Protein AF-A0A7V8XU33-F1 (afdb_monomer)

pLDDT: mean 74.03, std 22.78, range [31.77, 98.31]

Foldseek 3Di:
DDDDDDPPDDDDDVVVVVPPDDPPPPVPPPPPDDDDDDDDDDDDDDDPPPPPDDPPPPCPPPVDDDDPDDDDDDDDDPVVVVVLQVVQVVVCVVVVHRGDSVVVVVVVVVLCVLLVVQLVVLVVPDDDDDDDDPVPPVSVVVVVVVSVVSSVRSSVVSDDDDDPD

Secondary structure (DSSP, 8-state):
-PPPPPTT-----HHHHTTSS----GGGGSSSS----------------------GGG-----S-------------HHHHHHHHHHHHHHHHHHTS---HHHHHHHHHHHHHHTHHHHHHHHTTS--PPPPPTT-HHHHHHHHHHHHHHHHHHHHHT-PPPP--

Solvent-accessible surface area (backbone atoms only — not comparable to full-atom values): 11163 Å² total; per-residue (Å²): 137,84,83,80,80,66,97,81,69,76,78,88,53,78,69,63,68,73,67,74,83,72,89,74,67,77,76,74,70,66,82,80,68,83,84,84,88,85,88,86,89,82,82,90,77,90,79,84,76,72,77,74,78,74,67,90,83,72,75,72,82,69,94,56,90,76,76,91,84,74,89,84,88,76,94,71,54,75,64,57,53,52,52,44,48,51,49,21,51,52,51,14,65,73,70,75,45,94,49,51,53,69,55,55,55,51,50,50,51,53,50,50,64,70,16,40,72,39,34,51,58,46,52,73,70,48,76,89,80,76,85,60,57,94,86,38,65,66,53,42,53,54,51,53,49,53,51,49,52,36,48,54,54,12,53,64,73,52,54,80,86,73,80,88,126

Sequence (165 aa):
MAKRRDPKQKEYNPLDDARGRFPIEVDLVRDVIGEPANATPALAAADATATALVPPEAYKESRGVEKLVKYNKFLTTPREKLELERLAARLSGALGVSVKPSQVIRACLIHLLHAEHEIIRHAERQPTVRRPSNTEAIALAEFDQVIAEILSAAFRDAGPIRPKR

Mean predicted aligned error: 17.58 Å

Structure (mmCIF, N/CA/C/O backbone):
data_AF-A0A7V8XU33-F1
#
_entry.id   AF-A0A7V8XU33-F1
#
loop_
_atom_site.group_PDB
_atom_site.id
_atom_site.type_symbol
_atom_site.label_atom_id
_atom_site.label_alt_id
_atom_site.label_comp_id
_atom_site.label_asym_id
_atom_site.label_entity_id
_atom_site.label_seq_id
_atom_site.pdbx_PDB_ins_code
_atom_site.Cartn_x
_atom_site.Cartn_y
_atom_site.Cartn_z
_atom_site.occupancy
_atom_site.B_iso_or_equiv
_atom_site.auth_seq_id
_atom_site.auth_comp_id
_atom_site.auth_asym_id
_atom_site.auth_atom_id
_atom_site.pdbx_PDB_model_num
ATOM 1 N N . MET A 1 1 ? -37.276 50.048 -33.672 1.00 39.38 1 MET A N 1
ATOM 2 C CA . MET A 1 1 ? -36.302 51.101 -33.308 1.00 39.38 1 MET A CA 1
ATOM 3 C C . MET A 1 1 ? -35.047 50.440 -32.752 1.00 39.38 1 MET A C 1
ATOM 5 O O . MET A 1 1 ? -35.111 49.857 -31.679 1.00 39.38 1 MET A O 1
ATOM 9 N N . ALA A 1 2 ? -33.944 50.444 -33.504 1.00 45.56 2 ALA A N 1
ATOM 10 C CA . ALA A 1 2 ? -32.682 49.828 -33.089 1.00 45.56 2 ALA A CA 1
ATOM 11 C C . ALA A 1 2 ? -31.868 50.824 -32.245 1.00 45.56 2 ALA A C 1
ATOM 13 O O . ALA A 1 2 ? -31.542 51.913 -32.718 1.00 45.56 2 ALA A O 1
ATOM 14 N N . LYS A 1 3 ? -31.575 50.474 -30.987 1.00 55.44 3 LYS A N 1
ATOM 15 C CA . LYS A 1 3 ? -30.736 51.288 -30.095 1.00 55.44 3 LYS A CA 1
ATOM 16 C C . LYS A 1 3 ? -29.298 51.295 -30.631 1.00 55.44 3 LYS A C 1
ATOM 18 O O . LYS A 1 3 ? -28.678 50.239 -30.733 1.00 55.44 3 LYS A O 1
ATOM 23 N N . ARG A 1 4 ? -28.782 52.476 -30.991 1.00 57.59 4 ARG A N 1
ATOM 24 C CA . ARG A 1 4 ? -27.365 52.688 -31.330 1.00 57.59 4 ARG A CA 1
ATOM 25 C C . ARG A 1 4 ? -26.520 52.462 -30.068 1.00 57.59 4 ARG A C 1
ATOM 27 O O . ARG A 1 4 ? -26.847 53.020 -29.027 1.00 57.59 4 ARG A O 1
ATOM 34 N N . ARG A 1 5 ? -25.488 51.615 -30.156 1.00 53.91 5 ARG A N 1
ATOM 35 C CA . ARG A 1 5 ? -24.528 51.348 -29.067 1.00 53.91 5 ARG A CA 1
ATOM 36 C C . ARG A 1 5 ? -23.564 52.532 -28.909 1.00 53.91 5 ARG A C 1
ATOM 38 O O . ARG A 1 5 ? -23.124 53.093 -29.910 1.00 53.91 5 ARG A O 1
ATOM 45 N N . ASP A 1 6 ? -23.238 52.884 -27.666 1.00 63.97 6 ASP A N 1
ATOM 46 C CA . ASP A 1 6 ? -22.284 53.944 -27.326 1.00 63.97 6 ASP A CA 1
ATOM 47 C C . ASP A 1 6 ? -20.835 53.561 -27.693 1.00 63.97 6 ASP A C 1
ATOM 49 O O . ASP A 1 6 ? -20.405 52.440 -27.410 1.00 63.97 6 ASP A O 1
ATOM 53 N N . PRO A 1 7 ? -20.028 54.488 -28.243 1.00 58.22 7 PRO A N 1
ATOM 54 C CA . PRO A 1 7 ? -18.695 54.206 -28.797 1.00 58.22 7 PRO A CA 1
ATOM 55 C C . PRO A 1 7 ? -17.611 53.860 -27.759 1.00 58.22 7 PRO A C 1
ATOM 57 O O . PRO A 1 7 ? -16.463 53.627 -28.127 1.00 58.22 7 PRO A O 1
ATOM 60 N N . LYS A 1 8 ? -17.941 53.834 -26.461 1.00 58.41 8 LYS A N 1
ATOM 61 C CA . LYS A 1 8 ? -17.004 53.511 -25.367 1.00 58.41 8 LYS A CA 1
ATOM 62 C C . LYS A 1 8 ? -17.270 52.166 -24.686 1.00 58.41 8 LYS A C 1
ATOM 64 O O . LYS A 1 8 ? -16.519 51.803 -23.782 1.00 58.41 8 LYS A O 1
ATOM 69 N N . GLN A 1 9 ? -18.291 51.412 -25.097 1.00 56.12 9 GLN A N 1
ATOM 70 C CA . GLN A 1 9 ? -18.482 50.053 -24.589 1.00 56.12 9 GLN A CA 1
ATOM 71 C C . GLN A 1 9 ? -17.601 49.078 -25.370 1.00 56.12 9 GLN A C 1
ATOM 73 O O . GLN A 1 9 ? -17.888 48.751 -26.519 1.00 56.12 9 GLN A O 1
ATOM 78 N N . LYS A 1 10 ? -16.517 48.615 -24.736 1.00 62.81 10 LYS A N 1
ATOM 79 C CA . LYS A 1 10 ? -15.764 47.458 -25.227 1.00 62.81 10 LYS A CA 1
ATOM 80 C C . LYS A 1 10 ? -16.674 46.234 -25.193 1.00 62.81 10 LYS A C 1
ATOM 82 O O . LYS A 1 10 ? -17.367 45.997 -24.205 1.00 62.81 10 LYS A O 1
ATOM 87 N N . GLU A 1 11 ? -16.681 45.500 -26.296 1.00 60.12 11 GLU A N 1
ATOM 88 C CA . GLU A 1 11 ? -17.434 44.265 -26.446 1.00 60.12 11 GLU A CA 1
ATOM 89 C C . GLU A 1 11 ? -16.946 43.250 -25.410 1.00 60.12 11 GLU A C 1
ATOM 91 O O . GLU A 1 11 ? -15.743 43.041 -25.251 1.00 60.12 11 GLU A O 1
ATOM 96 N N . TYR A 1 12 ? -17.878 42.678 -24.652 1.00 54.19 12 TYR A N 1
ATOM 97 C CA . TYR A 1 12 ? -17.556 41.657 -23.667 1.00 54.19 12 TYR A CA 1
ATOM 98 C C . TYR A 1 12 ? -17.032 40.421 -24.402 1.00 54.19 12 TYR A C 1
ATOM 100 O O . TYR A 1 12 ? -17.798 39.726 -25.070 1.00 54.19 12 TYR A O 1
ATOM 108 N N . ASN A 1 13 ? -15.726 40.177 -24.299 1.00 61.38 13 ASN A N 1
ATOM 109 C CA . ASN A 1 13 ? -15.090 38.985 -24.830 1.00 61.38 13 ASN A CA 1
ATOM 110 C C . ASN A 1 13 ? -14.869 37.995 -23.676 1.00 61.38 13 ASN A C 1
ATOM 112 O O . ASN A 1 13 ? -13.973 38.210 -22.859 1.00 61.38 13 ASN A O 1
ATOM 116 N N . PRO A 1 14 ? -15.644 36.902 -23.583 1.00 53.12 14 PRO A N 1
ATOM 117 C CA . PRO A 1 14 ? -15.514 35.928 -22.495 1.00 53.12 14 PRO A CA 1
ATOM 118 C C . PRO A 1 14 ? -14.142 35.222 -22.460 1.00 53.12 14 PRO A C 1
ATOM 120 O O . PRO A 1 14 ? -13.818 34.550 -21.485 1.00 53.12 14 PRO A O 1
ATOM 123 N N . LEU A 1 15 ? -13.308 35.392 -23.495 1.00 52.62 15 LEU A N 1
ATOM 124 C CA . LEU A 1 15 ? -11.917 34.930 -23.519 1.00 52.62 15 LEU A CA 1
ATOM 125 C C . LEU A 1 15 ? -10.953 35.827 -22.723 1.00 52.62 15 LEU A C 1
ATOM 127 O O . LEU A 1 15 ? -9.873 35.360 -22.358 1.00 52.62 15 LEU A O 1
ATOM 131 N N . ASP A 1 16 ? -11.321 37.080 -22.440 1.00 54.47 16 ASP A N 1
ATOM 132 C CA . ASP A 1 16 ? -10.500 37.986 -21.625 1.00 54.47 16 ASP A CA 1
ATOM 133 C C . ASP A 1 16 ? -10.660 37.703 -20.120 1.00 54.47 16 ASP A C 1
ATOM 135 O O . ASP A 1 16 ? -9.680 37.790 -19.379 1.00 54.47 16 ASP A O 1
ATOM 139 N N . ASP A 1 17 ? -11.834 37.235 -19.675 1.00 55.22 17 ASP A N 1
ATOM 140 C CA . ASP A 1 17 ? -12.050 36.750 -18.298 1.00 55.22 17 ASP A CA 1
ATOM 141 C C . ASP A 1 17 ? -11.270 35.450 -18.012 1.00 55.22 17 ASP A C 1
ATOM 143 O O . ASP A 1 17 ? -10.817 35.216 -16.892 1.00 55.22 17 ASP A O 1
ATOM 147 N N . ALA A 1 18 ? -11.039 34.618 -19.034 1.00 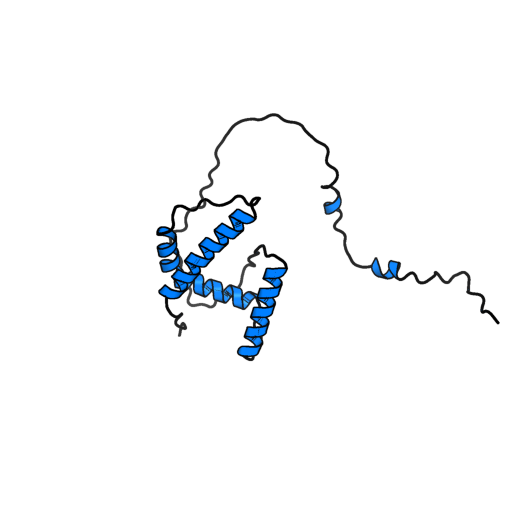50.53 18 ALA A N 1
ATOM 148 C CA . ALA A 1 18 ? -10.298 33.360 -18.902 1.00 50.53 18 ALA A CA 1
ATOM 149 C C . ALA A 1 18 ? -8.767 33.539 -18.816 1.00 50.53 18 ALA A C 1
ATOM 151 O O . ALA A 1 18 ? -8.049 32.579 -18.529 1.00 50.53 18 ALA A O 1
ATOM 152 N N . ARG A 1 19 ? -8.243 34.753 -19.048 1.00 51.75 19 ARG A N 1
ATOM 153 C CA . ARG A 1 19 ? -6.797 35.055 -18.995 1.00 51.75 19 ARG A CA 1
ATOM 154 C C . ARG A 1 19 ? -6.324 35.584 -17.639 1.00 51.75 19 ARG A C 1
ATOM 156 O O . ARG A 1 19 ? -5.124 35.752 -17.431 1.00 51.75 19 ARG A O 1
ATOM 163 N N . GLY A 1 20 ? -7.233 35.795 -16.690 1.00 47.81 20 GLY A N 1
ATOM 164 C CA . GLY A 1 20 ? -6.906 36.185 -15.323 1.00 47.81 20 GLY A CA 1
ATOM 165 C C . GLY A 1 20 ? -6.854 34.988 -14.377 1.00 47.81 20 GLY A C 1
ATOM 166 O O . GLY A 1 20 ? -7.841 34.740 -13.696 1.00 47.81 20 GLY A O 1
ATOM 167 N N . ARG A 1 21 ? -5.693 34.312 -14.306 1.00 50.44 21 ARG A N 1
ATOM 168 C CA . ARG A 1 21 ? -5.216 33.348 -13.271 1.00 50.44 21 ARG A CA 1
ATOM 169 C C . ARG A 1 21 ? -4.780 31.989 -13.827 1.00 50.44 21 ARG A C 1
ATOM 171 O O . ARG A 1 21 ? -5.315 30.963 -13.434 1.00 50.44 21 ARG A O 1
ATOM 178 N N . PHE A 1 22 ? -3.706 31.970 -14.605 1.00 44.53 22 PHE A N 1
ATOM 179 C CA . PHE A 1 22 ? -2.732 30.882 -14.506 1.00 44.53 22 PHE A CA 1
ATOM 180 C C . PHE A 1 22 ? -1.340 31.492 -14.690 1.00 44.53 22 PHE A C 1
ATOM 182 O O . PHE A 1 22 ? -1.083 32.060 -15.752 1.00 44.53 22 PHE A O 1
ATOM 189 N N . PRO A 1 23 ? -0.447 31.455 -13.685 1.00 46.91 23 PRO A N 1
ATOM 190 C CA . PRO A 1 23 ? 0.957 31.726 -13.941 1.00 46.91 23 PRO A CA 1
ATOM 191 C C . PRO A 1 23 ? 1.470 30.584 -14.821 1.00 46.91 23 PRO A C 1
ATOM 193 O O . PRO A 1 23 ? 1.651 29.463 -14.356 1.00 46.91 23 PRO A O 1
ATOM 196 N N . ILE A 1 24 ? 1.631 30.848 -16.115 1.00 48.75 24 ILE A N 1
ATOM 197 C CA . ILE A 1 24 ? 2.442 29.988 -16.970 1.00 48.75 24 ILE A CA 1
ATOM 198 C C . ILE A 1 24 ? 3.878 30.259 -16.528 1.00 48.75 24 ILE A C 1
ATOM 200 O O . ILE A 1 24 ? 4.407 31.340 -16.782 1.00 48.75 24 ILE A O 1
ATOM 204 N N . GLU A 1 25 ? 4.468 29.325 -15.785 1.00 43.78 25 GLU A N 1
ATOM 205 C CA . GLU A 1 25 ? 5.896 29.342 -15.476 1.00 43.78 25 GLU A CA 1
ATOM 206 C C . GLU A 1 25 ? 6.661 29.361 -16.809 1.00 43.78 25 GLU A C 1
ATOM 208 O O . GLU A 1 25 ? 6.595 28.425 -17.607 1.00 43.78 25 GLU A O 1
ATOM 213 N N . VAL A 1 26 ? 7.330 30.483 -17.080 1.00 48.38 26 VAL A N 1
ATOM 214 C CA . VAL A 1 26 ? 8.002 30.803 -18.354 1.00 48.38 26 VAL A CA 1
ATOM 215 C C . VAL A 1 26 ? 9.203 29.877 -18.620 1.00 48.38 26 VAL A C 1
ATOM 217 O O . VAL A 1 26 ? 9.730 29.840 -19.730 1.00 48.38 26 VAL A O 1
ATOM 220 N N . ASP A 1 27 ? 9.579 29.051 -17.644 1.00 45.97 27 ASP A N 1
ATOM 221 C CA . ASP A 1 27 ? 10.698 28.116 -17.742 1.00 45.97 27 ASP A CA 1
ATOM 222 C C . ASP A 1 27 ? 10.364 26.845 -18.547 1.00 45.97 27 ASP A C 1
ATOM 224 O O . ASP A 1 27 ? 11.274 26.169 -19.018 1.00 45.97 27 ASP A O 1
ATOM 228 N N . LEU A 1 28 ? 9.082 26.545 -18.810 1.00 48.06 28 LEU A N 1
ATOM 229 C CA . LEU A 1 28 ? 8.680 25.317 -19.517 1.00 48.06 28 LEU A CA 1
ATOM 230 C C . LEU A 1 28 ? 8.779 25.393 -21.057 1.00 48.06 28 LEU A C 1
ATOM 232 O O . LEU A 1 28 ? 8.602 24.384 -21.736 1.00 48.06 28 LEU A O 1
ATOM 236 N N . VAL A 1 29 ? 9.033 26.574 -21.634 1.00 44.75 29 VAL A N 1
ATOM 237 C CA . VAL A 1 29 ? 9.040 26.777 -23.103 1.00 44.75 29 VAL A CA 1
ATOM 238 C C . VAL A 1 29 ? 10.454 26.699 -23.702 1.00 44.75 29 VAL A C 1
ATOM 240 O O . VAL A 1 29 ? 10.606 26.669 -24.922 1.00 44.75 29 VAL A O 1
ATOM 243 N N . ARG A 1 30 ? 11.509 26.605 -22.879 1.00 46.06 30 ARG A N 1
ATOM 244 C CA . ARG A 1 30 ? 12.899 26.535 -23.372 1.00 46.06 30 ARG A CA 1
ATOM 245 C C . ARG A 1 30 ? 13.415 25.135 -23.714 1.00 46.06 30 ARG A C 1
ATOM 247 O O . ARG A 1 30 ? 14.408 25.054 -24.425 1.00 46.06 30 ARG A O 1
ATOM 254 N N . ASP A 1 31 ? 12.717 24.067 -23.333 1.00 48.22 31 ASP A N 1
ATOM 255 C CA . ASP A 1 31 ? 13.205 22.692 -23.547 1.00 48.22 31 ASP A CA 1
ATOM 256 C C . ASP A 1 31 ? 12.717 22.029 -24.852 1.00 48.22 31 ASP A C 1
ATOM 258 O O . ASP A 1 31 ? 13.092 20.898 -25.153 1.00 48.22 31 ASP A O 1
ATOM 262 N N . VAL A 1 32 ? 11.895 22.713 -25.661 1.00 48.94 32 VAL A N 1
ATOM 263 C CA . VAL A 1 32 ? 11.276 22.131 -26.877 1.00 48.94 32 VAL A CA 1
ATOM 264 C C . VAL A 1 32 ? 11.942 22.585 -28.187 1.00 48.94 32 VAL A C 1
ATOM 266 O O . VAL A 1 32 ? 11.654 22.030 -29.246 1.00 48.94 32 VAL A O 1
ATOM 269 N N . ILE A 1 33 ? 12.889 23.527 -28.148 1.00 42.94 33 ILE A N 1
ATOM 270 C CA . ILE A 1 33 ? 13.676 23.915 -29.330 1.00 42.94 33 ILE A CA 1
ATOM 271 C C . ILE A 1 33 ? 15.120 23.486 -29.098 1.00 42.94 33 ILE A C 1
ATOM 273 O O . ILE A 1 33 ? 15.925 24.216 -28.528 1.00 42.94 33 ILE A O 1
ATOM 277 N N . GLY A 1 34 ? 15.417 22.253 -29.498 1.00 36.62 34 GLY A N 1
ATOM 278 C CA . GLY A 1 34 ? 16.773 21.733 -29.487 1.00 36.62 34 GLY A CA 1
ATOM 279 C C . GLY A 1 34 ? 17.681 22.479 -30.463 1.00 36.62 34 GLY A C 1
ATOM 280 O O . GLY A 1 34 ? 17.275 22.784 -31.580 1.00 36.62 34 GLY A O 1
ATOM 281 N N . GLU A 1 35 ? 18.936 22.660 -30.059 1.00 31.77 35 GLU A N 1
ATOM 282 C CA . GLU A 1 35 ? 20.082 22.661 -30.967 1.00 31.77 35 GLU A CA 1
ATOM 283 C C . GLU A 1 35 ? 21.259 21.882 -30.345 1.00 31.77 35 GLU A C 1
ATOM 285 O O . GLU A 1 35 ? 21.333 21.758 -29.118 1.00 31.77 35 GLU A O 1
ATOM 290 N N . PRO A 1 36 ? 22.136 21.278 -31.174 1.00 48.03 36 PRO A N 1
ATOM 291 C CA . PRO A 1 36 ? 22.891 20.091 -30.800 1.00 48.03 36 PRO A CA 1
ATOM 292 C C . PRO A 1 36 ? 24.397 20.320 -30.581 1.00 48.03 36 PRO A C 1
ATOM 294 O O . PRO A 1 36 ? 24.996 21.264 -31.079 1.00 48.03 36 PRO A O 1
ATOM 297 N N . ALA A 1 37 ? 24.991 19.309 -29.939 1.00 41.38 37 ALA A N 1
ATOM 298 C CA . ALA A 1 37 ? 26.361 18.818 -30.098 1.00 41.38 37 ALA A CA 1
ATOM 299 C C . ALA A 1 37 ? 27.539 19.745 -29.737 1.00 41.38 37 ALA A C 1
ATOM 301 O O . ALA A 1 37 ? 27.971 20.592 -30.511 1.00 41.38 37 ALA A O 1
ATOM 302 N N . ASN A 1 38 ? 28.244 19.369 -28.664 1.00 35.28 38 ASN A N 1
ATOM 303 C CA . ASN A 1 38 ? 29.674 19.117 -28.821 1.00 35.28 38 ASN A CA 1
ATOM 304 C C . ASN A 1 38 ? 30.135 17.968 -27.914 1.00 35.28 38 ASN A C 1
ATOM 306 O O . ASN A 1 38 ? 29.998 18.009 -26.693 1.00 35.28 38 ASN A O 1
ATOM 310 N N . ALA A 1 39 ? 30.635 16.913 -28.551 1.00 37.00 39 ALA A N 1
ATOM 311 C CA . ALA A 1 39 ? 31.232 15.749 -27.918 1.00 37.00 39 ALA A CA 1
ATOM 312 C C . ALA A 1 39 ? 32.663 16.066 -27.453 1.00 37.00 39 ALA A C 1
ATOM 314 O O . ALA A 1 39 ? 33.338 16.877 -28.085 1.00 37.00 39 ALA A O 1
ATOM 315 N N . THR A 1 40 ? 33.152 15.388 -26.406 1.00 38.53 40 THR A N 1
ATOM 316 C CA . THR A 1 40 ? 34.327 14.472 -26.415 1.00 38.53 40 THR A CA 1
ATOM 317 C C . THR A 1 40 ? 34.648 14.053 -24.955 1.00 38.53 40 THR A C 1
ATOM 319 O O . THR A 1 40 ? 34.451 14.864 -24.050 1.00 38.53 40 THR A O 1
ATOM 322 N N . PRO A 1 41 ? 35.066 12.795 -24.682 1.00 53.53 41 PRO A N 1
ATOM 323 C CA . PRO A 1 41 ? 34.951 12.151 -23.371 1.00 53.53 41 PRO A CA 1
ATOM 324 C C . PRO A 1 41 ? 36.263 12.143 -22.564 1.00 53.53 41 PRO A C 1
ATOM 326 O O . PRO A 1 41 ? 37.350 12.132 -23.137 1.00 53.53 41 PRO A O 1
ATOM 329 N N . ALA A 1 42 ? 36.168 12.049 -21.232 1.00 37.06 42 ALA A N 1
ATOM 330 C CA . ALA A 1 42 ? 37.299 11.714 -20.364 1.00 37.06 42 ALA A CA 1
ATOM 331 C C . ALA A 1 42 ? 36.849 11.017 -19.058 1.00 37.06 42 ALA A C 1
ATOM 333 O O . ALA A 1 42 ? 36.242 11.626 -18.188 1.00 37.06 42 ALA A O 1
ATOM 334 N N . LEU A 1 43 ? 37.147 9.714 -18.993 1.00 36.12 43 LEU A N 1
ATOM 335 C CA 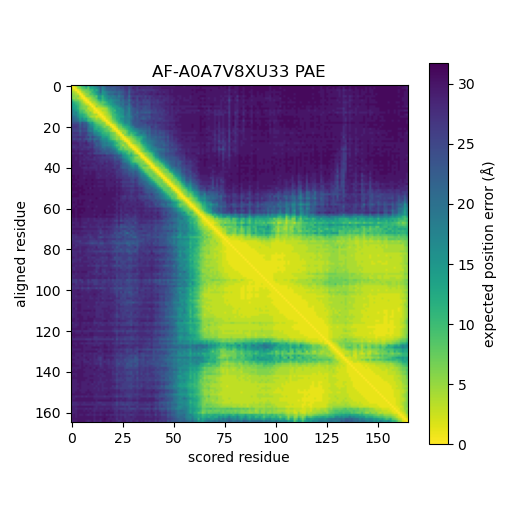. LEU A 1 43 ? 37.659 8.927 -17.857 1.00 36.12 43 LEU A CA 1
ATOM 336 C C . LEU A 1 43 ? 37.173 9.209 -16.415 1.00 36.12 43 LEU A C 1
ATOM 338 O O . LEU A 1 43 ? 37.582 10.158 -15.762 1.00 36.12 43 LEU A O 1
ATOM 342 N N . ALA A 1 44 ? 36.424 8.226 -15.902 1.00 43.16 44 ALA A N 1
ATOM 343 C CA . ALA A 1 44 ? 36.683 7.460 -14.673 1.00 43.16 44 ALA A CA 1
ATOM 344 C C . ALA A 1 44 ? 37.302 8.164 -13.442 1.00 43.16 44 ALA A C 1
ATOM 346 O O . ALA A 1 44 ? 38.514 8.331 -13.361 1.00 43.16 44 ALA A O 1
ATOM 347 N N . ALA A 1 45 ? 36.476 8.359 -12.410 1.00 33.47 45 ALA A N 1
ATOM 348 C CA . ALA A 1 45 ? 36.772 8.096 -10.992 1.00 33.47 45 ALA A CA 1
ATOM 349 C C . ALA A 1 45 ? 35.429 8.184 -10.239 1.00 33.47 45 ALA A C 1
ATOM 351 O O . ALA A 1 45 ? 34.764 9.210 -10.261 1.00 33.47 45 ALA A O 1
ATOM 352 N N . ALA A 1 46 ? 34.846 7.059 -9.829 1.00 44.19 46 ALA A N 1
ATOM 353 C CA . ALA A 1 46 ? 34.911 6.618 -8.438 1.00 44.19 46 ALA A CA 1
ATOM 354 C C . ALA A 1 46 ? 34.488 7.716 -7.448 1.00 44.19 46 ALA A C 1
ATOM 356 O O . ALA A 1 46 ? 35.331 8.413 -6.902 1.00 44.19 46 ALA A O 1
ATOM 357 N N . ASP A 1 47 ? 33.188 7.792 -7.162 1.00 33.78 47 ASP A N 1
ATOM 358 C CA . ASP A 1 47 ? 32.761 8.150 -5.813 1.00 33.78 47 ASP A CA 1
ATOM 359 C C . ASP A 1 47 ? 31.507 7.355 -5.441 1.00 33.78 47 ASP A C 1
ATOM 361 O O . ASP A 1 47 ? 30.355 7.768 -5.577 1.00 33.78 47 ASP A O 1
ATOM 365 N N . ALA A 1 48 ? 31.766 6.111 -5.044 1.00 38.62 48 ALA A N 1
ATOM 366 C CA . ALA A 1 48 ? 30.825 5.299 -4.306 1.00 38.62 48 ALA A CA 1
ATOM 367 C C . ALA A 1 48 ? 30.755 5.863 -2.885 1.00 38.62 48 ALA A C 1
ATOM 369 O O . ALA A 1 48 ? 31.396 5.348 -1.968 1.00 38.62 48 ALA A O 1
ATOM 370 N N . THR A 1 49 ? 29.967 6.918 -2.681 1.00 38.88 49 THR A N 1
ATOM 371 C CA . THR A 1 49 ? 29.565 7.297 -1.328 1.00 38.88 49 THR A CA 1
ATOM 372 C C . THR A 1 49 ? 28.525 6.285 -0.865 1.00 38.88 49 THR A C 1
ATOM 374 O O . THR A 1 49 ? 27.317 6.437 -1.052 1.00 38.88 49 THR A O 1
ATOM 377 N N . ALA A 1 50 ? 29.043 5.185 -0.319 1.00 36.09 50 ALA A N 1
ATOM 378 C CA . ALA A 1 50 ? 28.300 4.186 0.415 1.00 36.09 50 ALA A CA 1
ATOM 379 C C . ALA A 1 50 ? 27.385 4.899 1.415 1.00 36.09 50 ALA A C 1
ATOM 381 O O . ALA A 1 50 ? 27.835 5.502 2.389 1.00 36.09 50 ALA A O 1
ATOM 382 N N . THR A 1 51 ? 26.081 4.845 1.149 1.00 39.62 51 THR A N 1
ATOM 383 C CA . THR A 1 51 ? 25.076 5.135 2.164 1.00 39.62 51 THR A CA 1
ATOM 384 C C . THR A 1 51 ? 25.275 4.069 3.227 1.00 39.62 51 THR A C 1
ATOM 386 O O . THR A 1 51 ? 24.968 2.900 2.997 1.00 39.62 51 THR A O 1
ATOM 389 N N . ALA A 1 52 ? 25.906 4.459 4.334 1.00 38.34 52 ALA A N 1
ATOM 390 C CA . ALA A 1 52 ? 26.134 3.598 5.476 1.00 38.34 52 ALA A CA 1
ATOM 391 C C . ALA A 1 52 ? 24.811 2.916 5.838 1.00 38.34 52 ALA A C 1
ATOM 393 O O . ALA A 1 52 ? 23.831 3.580 6.182 1.00 38.34 52 ALA A O 1
ATOM 394 N N . LEU A 1 53 ? 24.790 1.590 5.700 1.00 48.81 53 LEU A N 1
ATOM 395 C CA . LEU A 1 53 ? 23.745 0.729 6.226 1.00 48.81 53 LEU A CA 1
ATOM 396 C C . LEU A 1 53 ? 23.652 1.021 7.723 1.00 48.81 53 LEU A C 1
ATOM 398 O O . LEU A 1 53 ? 24.541 0.657 8.492 1.00 48.81 53 LEU A O 1
ATOM 402 N N . VAL A 1 54 ? 22.609 1.745 8.120 1.00 48.91 54 VAL A N 1
ATOM 403 C CA . VAL A 1 54 ? 22.271 1.914 9.529 1.00 48.91 54 VAL A CA 1
ATOM 404 C C . VAL A 1 54 ? 22.003 0.505 10.072 1.00 48.91 54 VAL A C 1
ATOM 406 O O . VAL A 1 54 ? 21.167 -0.197 9.500 1.00 48.91 54 VAL A O 1
ATOM 409 N N . PRO A 1 55 ? 22.716 0.051 11.119 1.00 40.50 55 PRO A N 1
ATOM 410 C CA . PRO A 1 55 ? 22.471 -1.253 11.721 1.00 40.50 55 PRO A CA 1
ATOM 411 C C . PRO A 1 55 ? 21.006 -1.365 12.178 1.00 40.50 55 PRO A C 1
ATOM 413 O O . PRO A 1 55 ? 20.468 -0.382 12.696 1.00 40.50 55 PRO A O 1
ATOM 416 N N . PRO A 1 56 ? 20.368 -2.545 12.074 1.00 49.44 56 PRO A N 1
ATOM 417 C CA . PRO A 1 56 ? 18.957 -2.739 12.438 1.00 49.44 56 PRO A CA 1
ATOM 418 C C . PRO A 1 56 ? 18.657 -2.552 13.945 1.00 49.44 56 PRO A C 1
ATOM 420 O O . PRO A 1 56 ? 17.508 -2.584 14.364 1.00 49.44 56 PRO A O 1
ATOM 423 N N . GLU A 1 57 ? 19.673 -2.292 14.770 1.00 45.16 57 GLU A N 1
ATOM 424 C CA . GLU A 1 57 ? 19.601 -2.203 16.238 1.00 45.16 57 GLU A CA 1
ATOM 425 C C . GLU A 1 57 ? 19.245 -0.798 16.784 1.00 45.16 57 GLU A C 1
ATOM 427 O O . GLU A 1 57 ? 19.156 -0.601 17.996 1.00 45.16 57 GLU A O 1
ATOM 432 N N . ALA A 1 58 ? 19.047 0.216 15.930 1.00 40.06 58 ALA A N 1
ATOM 433 C CA . ALA A 1 58 ? 18.891 1.610 16.376 1.00 40.06 58 ALA A CA 1
ATOM 434 C C . ALA A 1 58 ? 17.443 2.134 16.455 1.00 40.06 58 ALA A C 1
ATOM 436 O O . ALA A 1 58 ? 17.241 3.307 16.778 1.00 40.06 58 ALA A O 1
ATOM 437 N N . TYR A 1 59 ? 16.424 1.302 16.233 1.00 50.56 59 TYR A N 1
ATOM 438 C CA . TYR A 1 59 ? 15.032 1.685 16.496 1.00 50.56 59 TYR A CA 1
ATOM 439 C C . TYR A 1 59 ? 14.674 1.379 17.951 1.00 50.56 59 TYR A C 1
ATOM 441 O O . TYR A 1 59 ? 13.888 0.483 18.251 1.00 50.56 59 TYR A O 1
ATOM 449 N N . LYS A 1 60 ? 15.255 2.135 18.893 1.00 43.41 60 LYS A N 1
ATOM 450 C CA . LYS A 1 60 ? 14.701 2.179 20.252 1.00 43.41 60 LYS A CA 1
ATOM 451 C C . LYS A 1 60 ? 13.258 2.651 20.126 1.00 43.41 60 LYS A C 1
ATOM 453 O O . LYS A 1 60 ? 13.037 3.782 19.707 1.00 43.41 60 LYS A O 1
ATOM 458 N N . GLU A 1 61 ? 12.305 1.788 20.478 1.00 46.81 61 GLU A N 1
ATOM 459 C CA . GLU A 1 61 ? 10.881 2.112 20.515 1.00 46.81 61 GLU A CA 1
ATOM 460 C C . GLU A 1 61 ? 10.652 3.344 21.402 1.00 46.81 61 GLU A C 1
ATOM 462 O O . GLU A 1 61 ? 10.508 3.261 22.626 1.00 46.81 61 GLU A O 1
ATOM 467 N N . SER A 1 62 ? 10.611 4.516 20.778 1.00 49.66 62 SER A N 1
ATOM 468 C CA . SER A 1 62 ? 10.046 5.723 21.348 1.00 49.66 62 SER A CA 1
ATOM 469 C C . SER A 1 62 ? 8.563 5.427 21.576 1.00 49.66 62 SER A C 1
ATOM 471 O O . SER A 1 62 ? 7.733 5.447 20.672 1.00 49.66 62 SER A O 1
ATOM 473 N N . ARG A 1 63 ? 8.196 5.115 22.822 1.00 53.06 63 ARG A N 1
ATOM 474 C CA . ARG A 1 63 ? 6.803 4.877 23.254 1.00 53.06 63 ARG A CA 1
ATOM 475 C C . ARG A 1 63 ? 5.926 6.146 23.215 1.00 53.06 63 ARG A C 1
ATOM 477 O O . ARG A 1 63 ? 4.943 6.241 23.942 1.00 53.06 63 ARG A O 1
ATOM 484 N N . GLY A 1 64 ? 6.293 7.141 22.411 1.00 56.00 64 GLY A N 1
ATOM 485 C CA . GLY A 1 64 ? 5.580 8.400 22.239 1.00 56.00 64 GLY A CA 1
ATOM 486 C C . GLY A 1 64 ? 5.011 8.508 20.830 1.00 56.00 64 GLY A C 1
ATOM 487 O O . GLY A 1 64 ? 5.597 8.015 19.872 1.00 56.00 64 GLY A O 1
ATOM 488 N N . VAL A 1 65 ? 3.863 9.170 20.690 1.00 69.81 65 VAL A N 1
ATOM 489 C CA . VAL A 1 65 ? 3.307 9.506 19.375 1.00 69.81 65 VAL A CA 1
ATOM 490 C C . VAL A 1 65 ? 4.284 10.446 18.666 1.00 69.81 65 VAL A C 1
ATOM 492 O O . VAL A 1 65 ? 4.382 11.625 19.009 1.00 69.81 65 VAL A O 1
ATOM 495 N N . GLU A 1 66 ? 5.029 9.926 17.693 1.00 78.56 66 GLU A N 1
ATOM 496 C CA . GLU A 1 66 ? 5.951 10.735 16.899 1.00 78.56 66 GLU A CA 1
ATOM 497 C C . GLU A 1 66 ? 5.182 11.740 16.035 1.00 78.56 66 GLU A C 1
ATOM 499 O O . GLU A 1 66 ? 4.149 11.433 15.427 1.00 78.56 66 GLU A O 1
ATOM 504 N N . LYS A 1 67 ? 5.682 12.979 15.987 1.00 82.62 67 LYS A N 1
ATOM 505 C CA . LYS A 1 67 ? 5.091 14.026 15.151 1.00 82.62 67 LYS A CA 1
ATOM 506 C C . LYS A 1 67 ? 5.393 13.740 13.682 1.00 82.62 67 LYS A C 1
ATOM 508 O O . LYS A 1 67 ? 6.503 13.361 13.322 1.00 82.62 67 LYS A O 1
ATOM 513 N N . LEU A 1 68 ? 4.414 13.989 12.815 1.00 80.75 68 LEU A N 1
ATOM 514 C CA . LEU A 1 68 ? 4.616 13.941 11.368 1.00 80.75 68 LEU A CA 1
ATOM 515 C C . LEU A 1 68 ? 5.485 15.130 10.945 1.00 80.75 68 LEU A C 1
ATOM 517 O O . LEU A 1 68 ? 5.006 16.259 10.893 1.00 80.75 68 LEU A O 1
ATOM 521 N N . VAL A 1 69 ? 6.764 14.871 10.678 1.00 86.06 69 VAL A N 1
ATOM 522 C CA . VAL A 1 69 ? 7.765 15.915 10.391 1.00 86.06 69 VAL A CA 1
ATOM 523 C C . VAL A 1 69 ? 8.046 16.118 8.903 1.00 86.06 69 VAL A C 1
ATOM 525 O O . VAL A 1 69 ? 8.524 17.180 8.515 1.00 86.06 69 VAL A O 1
ATOM 528 N N . LYS A 1 70 ? 7.764 15.123 8.053 1.00 85.12 70 LYS A N 1
ATOM 529 C CA . LYS A 1 70 ? 8.154 15.144 6.637 1.00 85.12 70 LYS A CA 1
ATOM 530 C C . LYS A 1 70 ? 7.072 14.561 5.734 1.00 85.12 70 LYS A C 1
ATOM 532 O O . LYS A 1 70 ? 6.468 13.538 6.049 1.00 85.12 70 LYS A O 1
ATOM 537 N N . TYR A 1 71 ? 6.886 15.192 4.577 1.00 78.75 71 TYR A N 1
ATOM 538 C CA . TYR A 1 71 ? 6.090 14.650 3.481 1.00 78.75 71 TYR A CA 1
ATOM 539 C C . TYR A 1 71 ? 6.941 13.712 2.631 1.00 78.75 71 TYR A C 1
ATOM 541 O O . TYR A 1 71 ? 8.012 14.099 2.161 1.00 78.75 71 TYR A O 1
ATOM 549 N N . ASN A 1 72 ? 6.446 12.496 2.411 1.00 79.19 72 ASN A N 1
ATOM 550 C CA . ASN A 1 72 ? 7.020 11.588 1.429 1.00 79.19 72 ASN A CA 1
ATOM 551 C C . ASN A 1 72 ? 6.250 11.732 0.109 1.00 79.19 72 ASN A C 1
ATOM 553 O O . ASN A 1 72 ? 5.016 11.721 0.118 1.00 79.19 72 ASN A O 1
ATOM 557 N N . LYS A 1 73 ? 6.966 11.937 -1.001 1.00 81.94 73 LYS A N 1
ATOM 558 C CA . LYS A 1 73 ? 6.373 12.102 -2.334 1.00 81.94 73 LYS A CA 1
ATOM 559 C C . LYS A 1 73 ? 6.583 10.812 -3.117 1.00 81.94 73 LYS A C 1
ATOM 561 O O . LYS A 1 73 ? 7.719 10.391 -3.300 1.00 81.94 73 LYS A O 1
ATOM 566 N N . PHE A 1 74 ? 5.490 10.234 -3.597 1.00 79.88 74 PHE A N 1
ATOM 567 C CA . PHE A 1 74 ? 5.500 9.073 -4.481 1.00 79.88 74 PHE A CA 1
ATOM 568 C C . PHE A 1 74 ? 4.980 9.497 -5.851 1.00 79.88 74 PHE A C 1
ATOM 570 O O . PHE A 1 74 ? 4.030 10.282 -5.937 1.00 79.88 74 PHE A O 1
ATOM 577 N N . LEU A 1 75 ? 5.603 8.991 -6.912 1.00 83.06 75 LEU A N 1
ATOM 578 C CA . LEU A 1 75 ? 5.048 9.117 -8.253 1.00 83.06 75 LEU A CA 1
ATOM 579 C C . LEU A 1 75 ? 3.873 8.149 -8.365 1.00 83.06 75 LEU A C 1
ATOM 581 O O . LEU A 1 75 ? 3.992 6.985 -8.006 1.00 83.06 75 LEU A O 1
ATOM 585 N N . THR A 1 76 ? 2.733 8.662 -8.809 1.00 87.44 76 THR A N 1
ATOM 586 C CA . THR A 1 76 ? 1.519 7.879 -9.045 1.00 87.44 76 THR A CA 1
ATOM 587 C C . THR A 1 76 ? 0.896 8.347 -10.344 1.00 87.44 76 THR A C 1
ATOM 589 O O . THR A 1 76 ? 0.950 9.530 -10.696 1.00 87.44 76 THR A O 1
ATOM 592 N N . THR A 1 77 ? 0.295 7.418 -11.066 1.00 89.50 77 THR A N 1
ATOM 593 C CA . THR A 1 77 ? -0.545 7.724 -12.214 1.00 89.50 77 THR A CA 1
ATOM 594 C C . THR A 1 77 ? -1.845 8.398 -11.751 1.00 89.50 77 THR A C 1
ATOM 596 O O . THR A 1 77 ? -2.315 8.174 -10.627 1.00 89.50 77 THR A O 1
ATOM 599 N N . PRO A 1 78 ? -2.508 9.187 -12.617 1.00 93.44 78 PRO A N 1
ATOM 600 C CA . PRO A 1 78 ? -3.814 9.769 -12.299 1.00 93.44 78 PRO A CA 1
ATOM 601 C C . PRO A 1 78 ? -4.861 8.718 -11.902 1.00 93.44 78 PRO A C 1
ATOM 603 O O . PRO A 1 78 ? -5.721 8.980 -11.061 1.00 93.44 78 PRO A O 1
ATOM 606 N N . ARG A 1 79 ? -4.765 7.515 -12.484 1.00 94.69 79 ARG A N 1
ATOM 607 C CA . ARG A 1 79 ? -5.646 6.386 -12.181 1.00 94.69 79 ARG A CA 1
ATOM 608 C C . ARG A 1 79 ? -5.428 5.860 -10.763 1.00 94.69 79 ARG A C 1
ATOM 610 O O . ARG A 1 79 ? -6.404 5.703 -10.038 1.00 94.69 79 ARG A O 1
ATOM 617 N N . GLU A 1 80 ? -4.184 5.621 -10.353 1.00 93.38 80 GLU A N 1
ATOM 618 C CA . GLU A 1 80 ? -3.866 5.143 -8.996 1.00 93.38 80 GLU A CA 1
ATOM 619 C C . GLU A 1 80 ? -4.299 6.144 -7.931 1.00 93.38 80 GLU A C 1
ATOM 621 O O . GLU A 1 80 ? -4.890 5.759 -6.921 1.00 93.38 80 GLU A O 1
ATOM 626 N N . LYS A 1 81 ? -4.076 7.439 -8.186 1.00 94.69 81 LYS A N 1
ATOM 627 C CA . LYS A 1 81 ? -4.551 8.506 -7.306 1.00 94.69 81 LYS A CA 1
ATOM 628 C C . LYS A 1 81 ? -6.069 8.429 -7.109 1.00 94.69 81 LYS A C 1
ATOM 630 O O . LYS A 1 81 ? -6.537 8.437 -5.971 1.00 94.69 81 LYS A O 1
ATOM 635 N N . LEU A 1 82 ? -6.828 8.315 -8.200 1.00 96.62 82 LEU A N 1
ATOM 636 C CA . LEU A 1 82 ? -8.288 8.219 -8.152 1.00 96.62 82 LEU A CA 1
ATOM 637 C C . LEU A 1 82 ? -8.762 6.953 -7.420 1.00 96.62 82 LEU A C 1
ATOM 639 O O . LEU A 1 82 ? -9.701 7.012 -6.627 1.00 96.62 82 LEU A O 1
ATOM 643 N N . GLU A 1 83 ? -8.124 5.807 -7.661 1.00 97.06 83 GLU A N 1
ATOM 644 C CA . GLU A 1 83 ? -8.481 4.549 -6.993 1.00 97.06 83 GLU A CA 1
ATOM 645 C C . GLU A 1 83 ? -8.190 4.585 -5.489 1.00 97.06 83 GLU A C 1
ATOM 647 O O . GLU A 1 83 ? -9.008 4.115 -4.691 1.00 97.06 83 GLU A O 1
ATOM 652 N N . LEU A 1 84 ? -7.088 5.216 -5.078 1.00 96.06 84 LEU A N 1
ATOM 653 C CA . LEU A 1 84 ? -6.780 5.424 -3.666 1.00 96.06 84 LEU A CA 1
ATOM 654 C C . LEU A 1 84 ? -7.802 6.352 -2.988 1.00 96.06 84 LEU A C 1
ATOM 656 O O . LEU A 1 84 ? -8.246 6.072 -1.871 1.00 96.06 84 LEU A O 1
ATOM 660 N N . GLU A 1 85 ? -8.215 7.432 -3.656 1.00 97.19 85 GLU A N 1
ATOM 661 C CA . GLU A 1 85 ? -9.267 8.331 -3.161 1.00 97.19 85 GLU A CA 1
ATOM 662 C C . GLU A 1 85 ? -10.610 7.601 -3.012 1.00 97.19 85 GLU A C 1
ATOM 664 O O . GLU A 1 85 ? 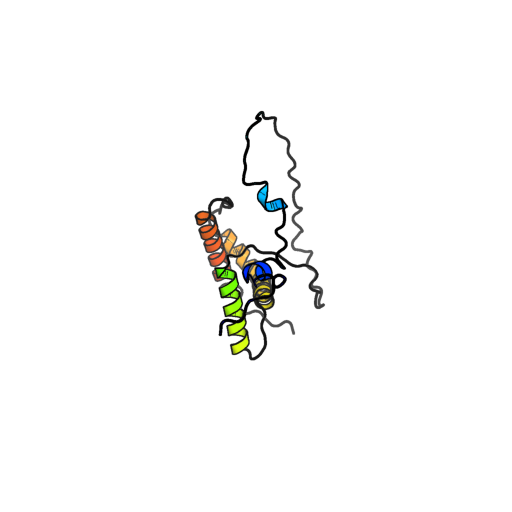-11.269 7.710 -1.973 1.00 97.19 85 GLU A O 1
ATOM 669 N N . ARG A 1 86 ? -10.987 6.781 -4.001 1.00 98.12 86 ARG A N 1
ATOM 670 C CA . ARG A 1 86 ? -12.195 5.941 -3.946 1.00 98.12 86 ARG A CA 1
ATOM 671 C C . ARG A 1 86 ? -12.134 4.923 -2.813 1.00 98.12 86 ARG A C 1
ATOM 673 O O . ARG A 1 86 ? -13.135 4.721 -2.126 1.00 98.12 86 ARG A O 1
ATOM 680 N N . LEU A 1 87 ? -10.983 4.288 -2.597 1.00 97.94 87 LEU A N 1
ATOM 681 C CA . LEU A 1 87 ? -10.786 3.364 -1.482 1.00 97.94 87 LEU A CA 1
ATOM 682 C C . LEU A 1 87 ? -10.973 4.073 -0.135 1.00 97.94 87 LEU A C 1
ATOM 684 O O . LEU A 1 87 ? -11.731 3.586 0.703 1.00 97.94 87 LEU A O 1
ATOM 688 N N . ALA A 1 88 ? -10.346 5.236 0.056 1.00 97.69 88 ALA A N 1
ATOM 689 C CA . ALA A 1 88 ? -10.486 6.022 1.281 1.00 97.69 88 ALA A CA 1
ATOM 690 C C . ALA A 1 88 ? -11.942 6.465 1.522 1.00 97.69 88 ALA A C 1
ATOM 692 O O . ALA A 1 88 ? -12.437 6.380 2.648 1.00 97.69 88 ALA A O 1
ATOM 693 N N . ALA A 1 89 ? -12.664 6.859 0.468 1.00 98.00 89 ALA A N 1
ATOM 694 C CA . ALA A 1 89 ? -14.084 7.195 0.555 1.00 98.00 89 ALA A CA 1
ATOM 695 C C . ALA A 1 89 ? -14.945 5.987 0.969 1.00 98.00 89 ALA A C 1
ATOM 697 O O . ALA A 1 89 ? -15.778 6.107 1.869 1.00 98.00 89 ALA A O 1
ATOM 698 N N . ARG A 1 90 ? -14.712 4.804 0.379 1.00 98.31 90 ARG A N 1
ATOM 699 C CA . ARG A 1 90 ? -15.418 3.567 0.765 1.00 98.31 90 ARG A CA 1
ATOM 700 C C . ARG A 1 90 ? -15.134 3.175 2.215 1.00 98.31 90 ARG A C 1
ATOM 702 O O . ARG A 1 90 ? -16.067 2.842 2.939 1.00 98.31 90 ARG A O 1
ATOM 709 N N . LEU A 1 91 ? -13.876 3.264 2.651 1.00 98.06 91 LEU A N 1
ATOM 710 C CA . LEU A 1 91 ? -13.501 3.028 4.049 1.00 98.06 91 LEU A CA 1
ATOM 711 C C . LEU A 1 91 ? -14.183 4.025 4.986 1.00 98.06 91 LEU A C 1
ATOM 713 O O . LEU A 1 91 ? -14.656 3.632 6.048 1.00 98.06 91 LEU A O 1
ATOM 717 N N . SER A 1 92 ? -14.287 5.290 4.573 1.00 98.06 92 SER A N 1
ATOM 718 C CA . SER A 1 92 ? -14.979 6.310 5.362 1.00 98.06 92 SER A CA 1
ATOM 719 C C . SER A 1 92 ? -16.452 5.966 5.570 1.00 98.06 92 SER A C 1
ATOM 721 O O . SER A 1 92 ? -16.958 6.045 6.687 1.00 98.06 92 SER A 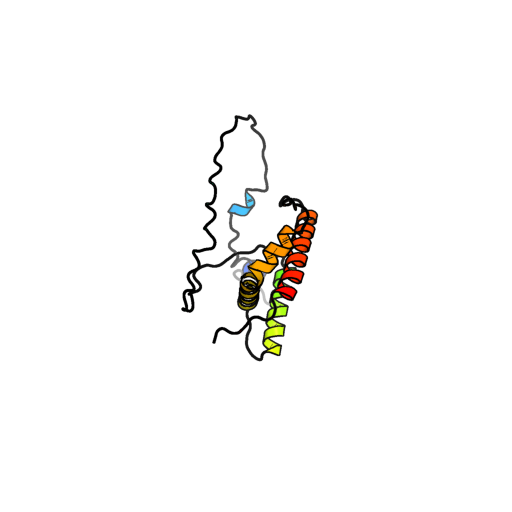O 1
ATOM 723 N N . GLY A 1 93 ? -17.127 5.536 4.498 1.00 98.12 93 GLY A N 1
ATOM 724 C CA . GLY A 1 93 ? -18.517 5.090 4.560 1.00 98.12 93 GLY A CA 1
ATOM 725 C C . GLY A 1 93 ? -18.702 3.857 5.445 1.00 98.12 93 GLY A C 1
ATOM 726 O O . GLY A 1 93 ? -19.630 3.820 6.246 1.00 98.12 93 GLY A O 1
ATOM 727 N N . ALA A 1 94 ? -17.797 2.880 5.351 1.00 98.12 94 ALA A N 1
ATOM 728 C CA . ALA A 1 94 ? -17.868 1.651 6.142 1.00 98.12 94 ALA A CA 1
ATOM 729 C C . ALA A 1 94 ? -17.590 1.870 7.640 1.00 98.12 94 ALA A C 1
ATOM 731 O O . ALA A 1 94 ? -18.206 1.219 8.478 1.00 98.12 94 ALA A O 1
ATOM 732 N N . LEU A 1 95 ? -16.668 2.774 7.985 1.00 97.44 95 LEU A N 1
ATOM 733 C CA . LEU A 1 95 ? -16.283 3.047 9.375 1.00 97.44 95 LEU A CA 1
ATOM 734 C C . LEU A 1 95 ? -17.141 4.130 10.046 1.00 97.44 95 LEU A C 1
ATOM 736 O O . LEU A 1 95 ? -17.026 4.332 11.253 1.00 97.44 95 LEU A O 1
ATOM 740 N N . GLY A 1 96 ? -17.954 4.863 9.280 1.00 97.69 96 GLY A N 1
ATOM 741 C CA . GLY A 1 96 ? -18.733 5.999 9.784 1.00 97.69 96 GLY A CA 1
ATOM 742 C C . GLY A 1 96 ? -17.885 7.215 10.183 1.00 97.69 96 GLY A C 1
ATOM 743 O O . GLY A 1 96 ? -18.381 8.112 10.861 1.00 97.69 96 GLY A O 1
ATOM 744 N N . VAL A 1 97 ? -16.610 7.264 9.781 1.00 97.50 97 VAL A N 1
ATOM 745 C CA . VAL A 1 97 ? -15.670 8.355 10.092 1.00 97.50 97 VAL A CA 1
ATOM 746 C C . VAL A 1 97 ? -14.860 8.737 8.860 1.00 97.50 97 VAL A C 1
ATOM 748 O O . VAL A 1 97 ? -14.592 7.903 8.004 1.00 97.50 97 VAL A O 1
ATOM 751 N N . SER A 1 98 ? -14.439 9.999 8.755 1.00 96.88 98 SER A N 1
ATOM 752 C CA . SER A 1 98 ? -13.630 10.449 7.616 1.00 96.88 98 SER A CA 1
ATOM 753 C C . SER A 1 98 ? -12.240 9.803 7.621 1.00 96.88 98 SER A C 1
ATOM 755 O O . SER A 1 98 ? -11.470 9.971 8.569 1.00 96.88 98 SER A O 1
ATOM 757 N N . VAL A 1 99 ? -11.910 9.114 6.528 1.00 97.62 99 VAL A N 1
ATOM 758 C CA . VAL A 1 99 ? -10.602 8.518 6.250 1.00 97.62 99 VAL A CA 1
ATOM 759 C C . VAL A 1 99 ? -9.956 9.233 5.066 1.00 97.62 99 VAL A C 1
ATOM 761 O O . VAL A 1 99 ? -10.537 9.349 3.988 1.00 97.62 99 VAL A O 1
ATOM 764 N N . LYS A 1 100 ? -8.720 9.699 5.249 1.00 96.56 100 LYS A N 1
ATOM 765 C CA . LYS A 1 100 ? -7.912 10.345 4.205 1.00 96.56 100 LYS A CA 1
ATOM 766 C C . LYS A 1 100 ? -6.993 9.330 3.511 1.00 96.56 100 LYS A C 1
ATOM 768 O O . LYS A 1 100 ? -6.479 8.438 4.187 1.00 96.56 100 LYS A O 1
ATOM 773 N N . PRO A 1 101 ? -6.652 9.518 2.221 1.00 94.69 101 PRO A N 1
ATOM 774 C CA . PRO A 1 101 ? -5.655 8.694 1.523 1.00 94.69 101 PRO A CA 1
ATOM 775 C C . PRO A 1 101 ? -4.330 8.532 2.283 1.00 94.69 101 PRO A C 1
ATOM 777 O O . PRO A 1 101 ? -3.772 7.441 2.356 1.00 94.69 101 PRO A O 1
ATOM 780 N N . SER A 1 102 ? -3.855 9.596 2.939 1.00 92.69 102 SER A N 1
ATOM 781 C CA . SER A 1 102 ? -2.628 9.557 3.745 1.00 92.69 102 SER A CA 1
ATOM 782 C C . SER A 1 102 ? -2.719 8.634 4.965 1.00 92.69 102 SER A C 1
ATOM 784 O O . SER A 1 102 ? -1.701 8.094 5.395 1.00 92.69 102 SER A O 1
ATOM 786 N N . GLN A 1 103 ? -3.915 8.423 5.525 1.00 95.19 103 GLN A N 1
ATOM 787 C CA . GLN A 1 103 ? -4.127 7.470 6.618 1.00 95.19 103 GLN A CA 1
ATOM 788 C C . GLN A 1 103 ? -4.079 6.029 6.110 1.00 95.19 103 GLN A C 1
ATOM 790 O O . GLN A 1 103 ? -3.517 5.183 6.799 1.00 95.19 103 GLN A O 1
ATOM 795 N N . VAL A 1 104 ? -4.587 5.771 4.900 1.00 95.56 104 VAL A N 1
ATOM 796 C CA . VAL A 1 104 ? -4.481 4.459 4.242 1.00 95.56 104 VAL A CA 1
ATOM 797 C C . VAL A 1 104 ? -3.013 4.120 3.977 1.00 95.56 104 VAL A C 1
ATOM 799 O O . VAL A 1 104 ? -2.547 3.073 4.410 1.00 95.56 104 VAL A O 1
ATOM 802 N N . ILE A 1 105 ? -2.246 5.042 3.381 1.00 94.00 105 ILE A N 1
ATOM 803 C CA . ILE A 1 105 ? -0.803 4.846 3.140 1.00 94.00 105 ILE A CA 1
ATOM 804 C C . ILE A 1 105 ? -0.052 4.603 4.457 1.00 94.00 105 ILE A C 1
ATOM 806 O O . ILE A 1 105 ? 0.778 3.702 4.547 1.00 94.00 105 ILE A O 1
ATOM 810 N N . ARG A 1 106 ? -0.360 5.372 5.509 1.00 91.25 106 ARG A N 1
ATOM 811 C CA . ARG A 1 106 ? 0.219 5.146 6.841 1.00 91.25 106 ARG A CA 1
ATOM 812 C C . ARG A 1 106 ? -0.134 3.775 7.414 1.00 91.25 106 ARG A C 1
ATOM 814 O O . ARG A 1 106 ? 0.723 3.168 8.043 1.00 91.25 106 ARG A O 1
ATOM 821 N N . ALA A 1 107 ? -1.361 3.293 7.225 1.00 93.88 107 ALA A N 1
ATOM 822 C CA . ALA A 1 107 ? -1.737 1.948 7.648 1.00 93.88 107 ALA A CA 1
ATOM 823 C C . ALA A 1 107 ? -0.914 0.891 6.895 1.00 93.88 107 ALA A C 1
ATOM 825 O O . ALA A 1 107 ? -0.388 -0.021 7.526 1.00 93.88 107 ALA A O 1
ATOM 826 N N . CYS A 1 108 ? -0.696 1.067 5.586 1.00 93.75 108 CYS A N 1
ATOM 827 C CA . CYS A 1 108 ? 0.198 0.201 4.814 1.00 93.75 108 CYS A CA 1
ATOM 828 C C . CYS A 1 108 ? 1.632 0.203 5.367 1.00 93.75 108 CYS A C 1
ATOM 830 O O . CYS A 1 108 ? 2.231 -0.860 5.472 1.00 93.75 108 CYS A O 1
ATOM 832 N N . LEU A 1 109 ? 2.169 1.355 5.791 1.00 93.12 109 LEU A N 1
ATOM 833 C CA . LEU A 1 109 ? 3.487 1.411 6.444 1.00 93.12 109 LEU A CA 1
ATOM 834 C C . LEU A 1 109 ? 3.535 0.584 7.735 1.00 93.12 109 LEU A C 1
ATOM 836 O O . LEU A 1 109 ? 4.521 -0.102 7.974 1.00 93.12 109 LEU A O 1
ATOM 840 N N . ILE A 1 110 ? 2.471 0.602 8.544 1.00 92.81 110 ILE A N 1
ATOM 841 C CA . ILE A 1 110 ? 2.395 -0.237 9.750 1.00 92.81 110 ILE A CA 1
ATOM 842 C C . ILE A 1 110 ? 2.435 -1.723 9.368 1.00 92.81 110 ILE A C 1
ATOM 844 O O . ILE A 1 110 ? 3.164 -2.483 9.998 1.00 92.81 110 ILE A O 1
ATOM 848 N N . HIS A 1 111 ? 1.703 -2.133 8.326 1.00 94.06 111 HIS A N 1
ATOM 849 C CA . HIS A 1 111 ? 1.753 -3.509 7.820 1.00 94.06 111 HIS A CA 1
ATOM 850 C C . HIS A 1 111 ? 3.148 -3.900 7.321 1.00 94.06 111 HIS A C 1
ATOM 852 O O . HIS A 1 111 ? 3.612 -4.993 7.634 1.00 94.06 111 HIS A O 1
ATOM 858 N N . LEU A 1 112 ? 3.825 -3.009 6.591 1.00 95.00 112 LEU A N 1
ATOM 859 C CA . LEU A 1 112 ? 5.180 -3.242 6.089 1.00 95.00 112 LEU A CA 1
ATOM 860 C C . LEU A 1 112 ? 6.180 -3.450 7.231 1.00 95.00 112 LEU A C 1
ATOM 862 O O . LEU A 1 112 ? 6.942 -4.408 7.196 1.00 95.00 112 LEU A O 1
ATOM 866 N N . LEU A 1 113 ? 6.136 -2.602 8.262 1.00 94.69 113 LEU A N 1
ATOM 867 C CA . LEU A 1 113 ? 7.020 -2.727 9.425 1.00 94.69 113 LEU A CA 1
ATOM 868 C C . LEU A 1 113 ? 6.687 -3.960 10.276 1.00 94.69 113 LEU A C 1
ATOM 870 O O . LEU A 1 113 ? 7.582 -4.638 10.762 1.00 94.69 113 LEU A O 1
ATOM 874 N N . HIS A 1 114 ? 5.401 -4.285 10.439 1.00 94.81 114 HIS A N 1
ATOM 875 C CA . HIS A 1 114 ? 4.977 -5.495 11.154 1.00 94.81 114 HIS A CA 1
ATOM 876 C C . HIS A 1 114 ? 5.461 -6.773 10.457 1.00 94.81 114 HIS A C 1
ATOM 878 O O . HIS A 1 114 ? 5.899 -7.712 11.117 1.00 94.81 114 HIS A O 1
ATOM 884 N N . ALA A 1 115 ? 5.394 -6.807 9.125 1.00 96.38 115 ALA A N 1
ATOM 885 C CA . ALA A 1 115 ? 5.744 -7.977 8.328 1.00 96.38 115 ALA A CA 1
ATOM 886 C C . ALA A 1 115 ? 7.205 -8.001 7.852 1.00 96.38 115 ALA A C 1
ATOM 888 O O . ALA A 1 115 ? 7.555 -8.898 7.091 1.00 96.38 115 ALA A O 1
ATOM 889 N N . GLU A 1 116 ? 8.058 -7.064 8.283 1.00 96.62 116 GLU A N 1
ATOM 890 C CA . GLU A 1 116 ? 9.427 -6.877 7.772 1.00 96.62 116 GLU A CA 1
ATOM 891 C C . GLU A 1 116 ? 10.217 -8.190 7.677 1.00 96.62 116 GLU A C 1
ATOM 893 O O . GLU A 1 116 ? 10.751 -8.526 6.623 1.00 96.62 116 GLU A O 1
ATOM 898 N N . HIS A 1 117 ? 10.212 -8.983 8.747 1.00 96.38 117 HIS A N 1
ATOM 899 C CA . HIS A 1 117 ? 10.935 -10.253 8.807 1.00 96.38 117 HIS A CA 1
ATOM 900 C C . HIS A 1 117 ? 10.449 -11.262 7.757 1.00 96.38 117 HIS A C 1
ATOM 902 O O . HIS A 1 117 ? 11.257 -11.944 7.127 1.00 96.38 117 HIS A O 1
ATOM 908 N N . GLU A 1 118 ? 9.135 -11.354 7.543 1.00 97.25 118 GLU A N 1
ATOM 909 C CA . GLU A 1 118 ? 8.564 -12.248 6.532 1.00 97.25 118 GLU A CA 1
ATOM 910 C C . GLU A 1 118 ? 8.773 -11.694 5.118 1.00 97.25 118 GLU A C 1
ATOM 912 O O . GLU A 1 118 ? 9.030 -12.468 4.198 1.00 97.25 118 GLU A O 1
ATOM 917 N N . ILE A 1 119 ? 8.741 -10.368 4.934 1.00 97.25 119 ILE A N 1
ATOM 918 C CA . ILE A 1 119 ? 9.046 -9.721 3.648 1.00 97.25 119 ILE A CA 1
ATOM 919 C C . ILE A 1 119 ? 10.460 -10.094 3.207 1.00 97.25 119 ILE A C 1
ATOM 921 O O . ILE A 1 119 ? 10.639 -10.560 2.081 1.00 97.25 119 ILE A O 1
ATOM 925 N N . ILE A 1 120 ? 11.450 -9.945 4.093 1.00 96.88 120 ILE A N 1
ATOM 926 C CA . ILE A 1 120 ? 12.839 -10.309 3.790 1.00 96.88 120 ILE A CA 1
ATOM 927 C C . ILE A 1 120 ? 12.959 -11.811 3.521 1.00 96.88 120 ILE A C 1
ATOM 929 O O . ILE A 1 120 ? 13.518 -12.196 2.496 1.00 96.88 120 ILE A O 1
ATOM 933 N N . ARG A 1 121 ? 12.351 -12.664 4.357 1.00 96.69 121 ARG A N 1
ATOM 934 C CA . ARG A 1 121 ? 12.365 -14.124 4.156 1.00 96.69 121 ARG A CA 1
ATOM 935 C C . ARG A 1 121 ? 11.800 -14.541 2.793 1.00 96.69 121 ARG A C 1
ATOM 937 O O . ARG A 1 121 ? 12.325 -15.462 2.169 1.00 96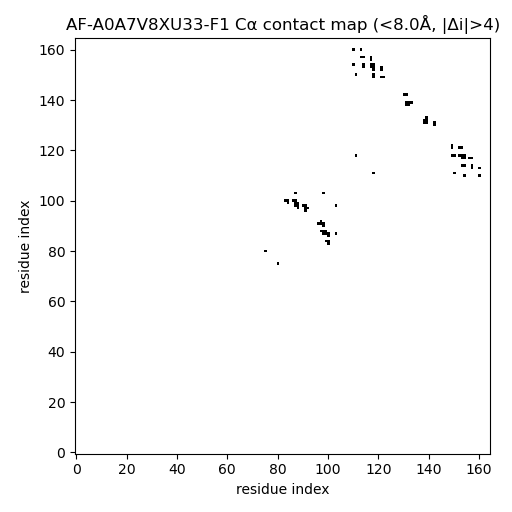.69 121 ARG A O 1
ATOM 944 N N . HIS A 1 122 ? 10.712 -13.918 2.340 1.00 96.06 122 HIS A N 1
ATOM 945 C CA . HIS A 1 122 ? 10.129 -14.202 1.025 1.00 96.06 122 HIS A CA 1
ATOM 946 C C . HIS A 1 122 ? 10.975 -13.627 -0.110 1.00 96.06 122 HIS A C 1
ATOM 948 O O . HIS A 1 122 ? 11.134 -14.297 -1.128 1.00 96.06 122 HIS A O 1
ATOM 954 N N . ALA A 1 123 ? 11.564 -12.443 0.068 1.00 94.69 123 ALA A N 1
ATOM 955 C CA . ALA A 1 123 ? 12.454 -11.838 -0.919 1.00 94.69 123 ALA A CA 1
ATOM 956 C C . ALA A 1 123 ? 13.728 -12.671 -1.151 1.00 94.69 123 ALA A C 1
ATOM 958 O O . ALA A 1 123 ? 14.121 -12.867 -2.297 1.00 94.69 123 ALA A O 1
ATOM 959 N N . GLU A 1 124 ? 14.330 -13.229 -0.098 1.00 94.25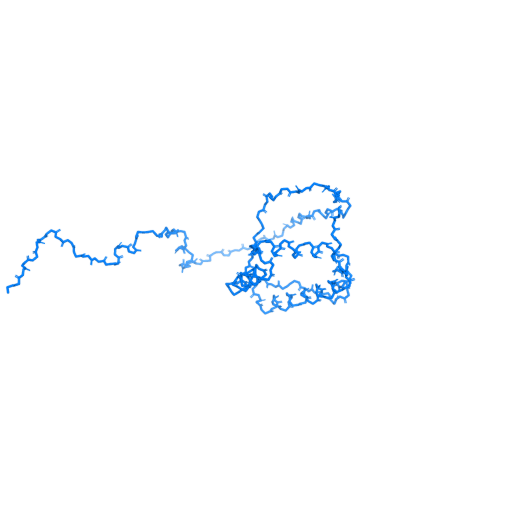 124 GLU A N 1
ATOM 960 C CA . GLU A 1 124 ? 15.523 -14.092 -0.189 1.00 94.25 124 GLU A CA 1
ATOM 961 C C . GLU A 1 124 ? 15.280 -15.402 -0.955 1.00 94.25 124 GLU A C 1
ATOM 963 O O . GLU A 1 124 ? 16.222 -16.017 -1.453 1.00 94.25 124 GLU A O 1
ATOM 968 N N . ARG A 1 125 ? 14.021 -15.843 -1.061 1.00 92.44 125 ARG A N 1
ATOM 969 C CA . ARG A 1 125 ? 13.636 -17.045 -1.818 1.00 92.44 125 ARG A CA 1
ATOM 970 C C . ARG A 1 125 ? 13.398 -16.771 -3.299 1.00 92.44 125 ARG A C 1
ATOM 972 O O . ARG A 1 125 ? 13.282 -17.724 -4.069 1.00 92.44 125 ARG A O 1
ATOM 979 N N . GLN A 1 126 ? 13.283 -15.505 -3.692 1.00 88.88 126 GLN A N 1
ATOM 980 C CA . GLN A 1 126 ? 13.088 -15.145 -5.088 1.00 88.88 126 GLN A CA 1
ATOM 981 C C . GLN A 1 126 ? 14.406 -15.274 -5.859 1.00 88.88 126 GLN A C 1
ATOM 983 O O . GLN A 1 126 ? 15.480 -15.022 -5.305 1.00 88.88 126 GLN A O 1
ATOM 988 N N . PRO A 1 127 ? 14.359 -15.648 -7.150 1.00 84.50 127 PRO A N 1
ATOM 989 C CA . PRO A 1 127 ? 15.536 -15.565 -8.002 1.00 84.50 127 PRO A CA 1
ATOM 990 C C . PRO A 1 127 ? 16.041 -14.120 -8.038 1.00 84.50 127 PRO A C 1
ATOM 992 O O . PRO A 1 127 ? 15.254 -13.182 -7.944 1.00 84.50 127 PRO A O 1
ATOM 995 N N . THR A 1 128 ? 17.355 -13.936 -8.188 1.00 82.56 128 THR A N 1
ATOM 996 C CA . THR A 1 128 ? 17.992 -12.613 -8.171 1.00 82.56 128 THR A CA 1
ATOM 997 C C . THR A 1 128 ? 17.310 -11.654 -9.146 1.00 82.56 128 THR A C 1
ATOM 999 O O . THR A 1 128 ? 17.494 -11.748 -10.361 1.00 82.56 128 THR A O 1
ATOM 1002 N N . VAL A 1 129 ? 16.543 -10.706 -8.608 1.00 80.19 129 VAL A N 1
ATOM 1003 C CA . VAL A 1 129 ? 15.814 -9.720 -9.405 1.00 80.19 129 VAL A CA 1
ATOM 1004 C C . VAL A 1 129 ? 16.746 -8.554 -9.720 1.00 80.19 129 VAL A C 1
ATOM 1006 O O . VAL A 1 129 ? 17.335 -7.946 -8.824 1.00 80.19 129 VAL A O 1
ATOM 1009 N N . ARG A 1 130 ? 16.904 -8.228 -11.006 1.00 82.44 130 ARG A N 1
ATOM 1010 C CA . ARG A 1 130 ? 17.606 -7.008 -11.420 1.00 82.44 130 ARG A CA 1
ATOM 1011 C C . ARG A 1 130 ? 16.636 -5.840 -11.408 1.00 82.44 130 ARG A C 1
ATOM 1013 O O . ARG A 1 130 ? 15.513 -5.963 -11.881 1.00 82.44 130 ARG A O 1
ATOM 1020 N N . ARG A 1 131 ? 17.097 -4.695 -10.909 1.00 85.50 131 ARG A N 1
ATOM 1021 C CA . ARG A 1 131 ? 16.328 -3.453 -10.962 1.00 85.50 131 ARG A CA 1
ATOM 1022 C C . ARG A 1 131 ? 16.125 -3.033 -12.429 1.00 85.50 131 ARG A C 1
ATOM 1024 O O . ARG A 1 131 ? 17.134 -2.850 -13.116 1.00 85.50 131 ARG A O 1
ATOM 1031 N N . PRO A 1 132 ? 14.877 -2.845 -12.892 1.00 87.69 132 PRO A N 1
ATOM 1032 C CA . PRO A 1 132 ? 14.610 -2.344 -14.236 1.00 87.69 132 PRO A CA 1
ATOM 1033 C C . PRO A 1 132 ? 15.092 -0.906 -14.434 1.00 87.69 132 PRO A C 1
ATOM 1035 O O . PRO A 1 132 ? 15.203 -0.131 -13.476 1.00 87.69 132 PRO A O 1
ATOM 1038 N N . SER A 1 133 ? 15.332 -0.529 -15.691 1.00 88.19 133 SER A N 1
ATOM 1039 C CA . SER A 1 133 ? 15.538 0.876 -16.052 1.00 88.19 133 SER A CA 1
ATOM 1040 C C . SER A 1 133 ? 14.234 1.665 -15.903 1.00 88.19 133 SER A C 1
ATOM 1042 O O . SER A 1 133 ? 13.161 1.178 -16.253 1.00 88.19 133 SER A O 1
ATOM 1044 N N . ASN A 1 134 ? 14.323 2.932 -15.484 1.00 83.19 134 ASN A N 1
ATOM 1045 C CA . ASN A 1 134 ? 13.157 3.820 -15.384 1.00 83.19 134 ASN A CA 1
ATOM 1046 C C . ASN A 1 134 ? 12.479 4.099 -16.743 1.00 83.19 134 ASN A C 1
ATOM 1048 O O . ASN A 1 134 ? 11.362 4.608 -16.781 1.00 83.19 134 ASN A O 1
ATOM 1052 N N . THR A 1 135 ? 13.155 3.807 -17.858 1.00 87.12 135 THR A N 1
ATOM 1053 C CA . THR A 1 135 ? 12.625 3.970 -19.221 1.00 87.12 135 THR A CA 1
ATOM 1054 C C . THR A 1 135 ? 11.763 2.791 -19.678 1.00 87.12 135 THR A C 1
ATOM 1056 O O . THR A 1 135 ? 11.020 2.916 -20.648 1.00 87.12 135 THR A O 1
ATOM 1059 N N . GLU A 1 136 ? 11.851 1.643 -19.005 1.00 88.31 136 GLU A N 1
ATOM 1060 C CA . GLU A 1 136 ? 11.194 0.399 -19.406 1.00 88.31 136 GLU A CA 1
ATOM 1061 C C . GLU A 1 136 ? 9.908 0.192 -18.599 1.00 88.31 136 GLU A C 1
ATOM 1063 O O . GLU A 1 136 ? 9.878 -0.534 -17.608 1.00 88.31 136 GLU A O 1
ATOM 1068 N N . ALA A 1 137 ? 8.821 0.836 -19.031 1.00 85.56 137 ALA A N 1
ATOM 1069 C CA . ALA A 1 137 ? 7.545 0.815 -18.307 1.00 85.56 137 ALA A CA 1
ATOM 1070 C C . ALA A 1 137 ? 6.996 -0.604 -18.046 1.00 85.56 137 ALA A C 1
ATOM 1072 O O . ALA A 1 137 ? 6.417 -0.850 -16.993 1.00 85.56 137 ALA A O 1
ATOM 1073 N N . ILE A 1 138 ? 7.194 -1.538 -18.985 1.00 88.62 138 ILE A N 1
ATOM 1074 C CA . ILE A 1 138 ? 6.750 -2.935 -18.837 1.00 88.62 138 ILE A CA 1
ATOM 1075 C C . ILE A 1 138 ? 7.569 -3.644 -17.755 1.00 88.62 138 ILE A C 1
ATOM 1077 O O . ILE A 1 138 ? 6.996 -4.233 -16.846 1.00 88.62 138 ILE A O 1
ATOM 1081 N N . ALA A 1 139 ? 8.898 -3.530 -17.809 1.00 88.00 139 ALA A N 1
ATOM 1082 C CA . ALA A 1 139 ? 9.781 -4.170 -16.840 1.00 88.00 139 ALA A CA 1
ATOM 1083 C C . ALA A 1 139 ? 9.586 -3.602 -15.423 1.00 88.00 139 ALA A C 1
ATOM 1085 O O . ALA A 1 139 ? 9.656 -4.345 -14.448 1.00 88.00 139 ALA A O 1
ATOM 1086 N N . LEU A 1 140 ? 9.289 -2.302 -15.297 1.00 88.19 140 LEU A N 1
ATOM 1087 C CA . LEU A 1 140 ? 8.876 -1.704 -14.023 1.00 88.19 140 LEU A CA 1
ATOM 1088 C C . LEU A 1 140 ? 7.583 -2.327 -13.491 1.00 88.19 140 LEU A C 1
ATOM 1090 O O . LEU A 1 140 ? 7.538 -2.709 -12.328 1.00 88.19 140 LEU A O 1
ATOM 1094 N N . ALA A 1 141 ? 6.559 -2.477 -14.334 1.00 88.31 141 ALA A N 1
ATOM 1095 C CA . ALA A 1 141 ? 5.293 -3.073 -13.916 1.00 88.31 141 ALA A CA 1
ATOM 1096 C C . ALA A 1 141 ? 5.450 -4.546 -13.493 1.00 88.31 141 ALA A C 1
ATOM 1098 O O . ALA A 1 141 ? 4.849 -4.972 -12.508 1.00 88.31 141 ALA A O 1
ATOM 1099 N N . GLU A 1 142 ? 6.277 -5.321 -14.199 1.00 90.94 142 GLU A N 1
ATOM 1100 C CA . GLU A 1 142 ? 6.614 -6.700 -13.814 1.00 90.94 142 GLU A CA 1
ATOM 1101 C C . GLU A 1 142 ? 7.368 -6.746 -12.480 1.00 90.94 142 GLU A C 1
ATOM 1103 O O . GLU A 1 142 ? 7.068 -7.572 -11.618 1.00 90.94 142 GLU A O 1
ATOM 1108 N N . PHE A 1 143 ? 8.312 -5.829 -12.273 1.00 91.88 143 PHE A N 1
ATOM 1109 C CA . PHE A 1 143 ? 9.035 -5.710 -11.011 1.00 91.88 143 PHE A CA 1
ATOM 1110 C C . PHE A 1 143 ? 8.111 -5.337 -9.844 1.00 91.88 143 PHE A C 1
ATOM 1112 O O . PHE A 1 143 ? 8.186 -5.952 -8.778 1.00 91.88 143 PHE A O 1
ATOM 1119 N N . ASP A 1 144 ? 7.194 -4.392 -10.055 1.00 91.62 144 ASP A N 1
ATOM 1120 C CA . ASP A 1 144 ? 6.182 -4.009 -9.068 1.00 91.62 144 ASP A CA 1
ATOM 1121 C C . ASP A 1 144 ? 5.249 -5.184 -8.737 1.00 91.62 144 ASP A C 1
ATOM 1123 O O . ASP A 1 144 ? 4.895 -5.384 -7.572 1.00 91.62 144 ASP A O 1
ATOM 1127 N N . GLN A 1 145 ? 4.901 -6.007 -9.732 1.00 93.06 145 GLN A N 1
ATOM 1128 C CA . GLN A 1 145 ? 4.102 -7.218 -9.540 1.00 93.06 145 GLN A CA 1
ATOM 1129 C C .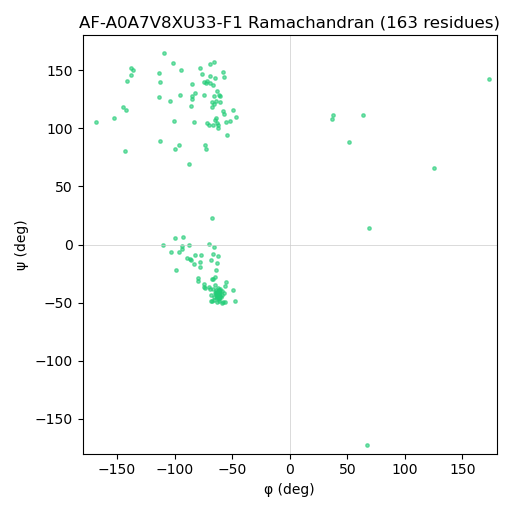 GLN A 1 145 ? 4.836 -8.255 -8.675 1.00 93.06 145 GLN A C 1
ATOM 1131 O O . GLN A 1 145 ? 4.240 -8.805 -7.748 1.00 93.06 145 GLN A O 1
ATOM 1136 N N . VAL A 1 146 ? 6.136 -8.471 -8.905 1.00 94.12 146 VAL A N 1
ATOM 1137 C CA . VAL A 1 146 ? 6.959 -9.356 -8.059 1.00 94.12 146 VAL A CA 1
ATOM 1138 C C . VAL A 1 146 ? 7.002 -8.847 -6.616 1.00 94.12 146 VAL A C 1
ATOM 1140 O O . VAL A 1 146 ? 6.808 -9.623 -5.678 1.00 94.12 146 VAL A O 1
ATOM 1143 N N . ILE A 1 147 ? 7.198 -7.539 -6.413 1.00 94.81 147 ILE A N 1
ATOM 1144 C CA . ILE A 1 147 ? 7.145 -6.941 -5.071 1.00 94.81 147 ILE A CA 1
ATOM 1145 C C . ILE A 1 147 ? 5.767 -7.170 -4.440 1.00 94.81 147 ILE A C 1
ATOM 1147 O O . ILE A 1 147 ? 5.684 -7.576 -3.280 1.00 94.81 147 ILE A O 1
ATOM 1151 N N . ALA A 1 148 ? 4.682 -6.950 -5.184 1.00 95.38 148 ALA A N 1
ATOM 1152 C CA . ALA A 1 148 ? 3.326 -7.145 -4.685 1.00 95.38 148 ALA A CA 1
ATOM 1153 C C . ALA A 1 148 ? 3.062 -8.599 -4.251 1.00 95.38 148 ALA A C 1
ATOM 1155 O O . ALA A 1 148 ? 2.418 -8.821 -3.222 1.00 95.38 148 ALA A O 1
ATOM 1156 N N . GLU A 1 149 ? 3.590 -9.584 -4.977 1.00 95.56 149 GLU A N 1
ATOM 1157 C CA . GLU A 1 149 ? 3.485 -11.006 -4.626 1.00 95.56 149 GLU A CA 1
ATOM 1158 C C . GLU A 1 149 ? 4.237 -11.344 -3.335 1.00 95.56 149 GLU A C 1
ATOM 1160 O O . GLU A 1 149 ? 3.666 -11.990 -2.449 1.00 95.56 149 GLU A O 1
ATOM 1165 N N . ILE A 1 150 ? 5.468 -10.842 -3.181 1.00 96.25 150 ILE A N 1
ATOM 1166 C CA . ILE A 1 150 ? 6.253 -10.980 -1.943 1.00 96.25 150 ILE A CA 1
ATOM 1167 C C . ILE A 1 150 ? 5.482 -10.384 -0.763 1.00 96.25 150 ILE A C 1
ATOM 1169 O O . ILE A 1 150 ? 5.315 -11.041 0.266 1.00 96.25 150 ILE A O 1
ATOM 1173 N N . LEU A 1 151 ? 4.977 -9.156 -0.914 1.00 96.69 151 LEU A N 1
ATOM 1174 C CA . LEU A 1 151 ? 4.217 -8.476 0.136 1.00 96.69 151 LEU A CA 1
ATOM 1175 C C . LEU A 1 151 ? 2.931 -9.232 0.484 1.00 96.69 151 LEU A C 1
ATOM 1177 O O . LEU A 1 151 ? 2.599 -9.371 1.660 1.00 96.69 151 LEU A O 1
ATOM 1181 N N . SER A 1 152 ? 2.221 -9.762 -0.515 1.00 95.88 152 SER A N 1
ATOM 1182 C CA . SER A 1 152 ? 1.000 -10.543 -0.304 1.00 95.88 152 SER A CA 1
ATOM 1183 C C . SER A 1 152 ? 1.262 -11.812 0.512 1.00 95.88 152 SER A C 1
ATOM 1185 O O . SER A 1 152 ? 0.521 -12.102 1.458 1.00 95.88 152 SER A O 1
ATOM 1187 N N . ALA A 1 153 ? 2.330 -12.547 0.185 1.00 96.06 153 ALA A N 1
ATOM 1188 C CA . ALA A 1 153 ? 2.737 -13.735 0.931 1.00 96.06 153 ALA A CA 1
ATOM 1189 C C . ALA A 1 153 ? 3.183 -13.375 2.358 1.00 96.06 153 ALA A C 1
ATOM 1191 O O . ALA A 1 153 ? 2.687 -13.952 3.326 1.00 96.06 153 ALA A O 1
ATOM 1192 N N . A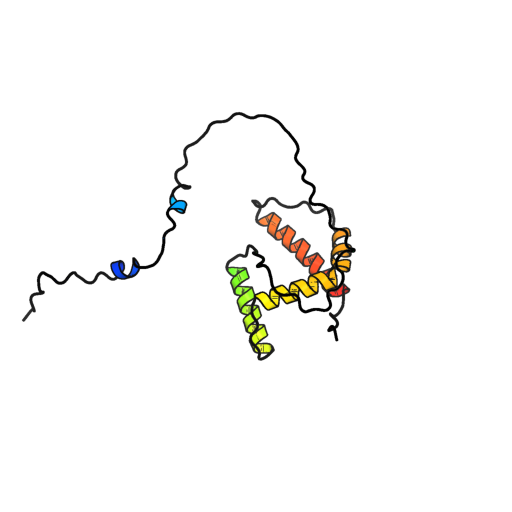LA A 1 154 ? 4.031 -12.356 2.503 1.00 96.44 154 ALA A N 1
ATOM 1193 C CA . ALA A 1 154 ? 4.537 -11.918 3.799 1.00 96.44 154 ALA A CA 1
ATOM 1194 C C . ALA A 1 154 ? 3.429 -11.428 4.744 1.00 96.44 154 ALA A C 1
ATOM 1196 O O . ALA A 1 154 ? 3.437 -11.760 5.927 1.00 96.44 154 ALA A O 1
ATOM 1197 N N . PHE A 1 155 ? 2.439 -10.684 4.241 1.00 95.75 155 PHE A N 1
ATOM 1198 C CA . PHE A 1 155 ? 1.313 -10.223 5.060 1.00 95.75 155 PHE A CA 1
ATOM 1199 C C . PHE A 1 155 ? 0.419 -11.364 5.546 1.00 95.75 155 PHE A C 1
ATOM 1201 O O . PHE A 1 155 ? -0.165 -11.254 6.624 1.00 95.75 155 PHE A O 1
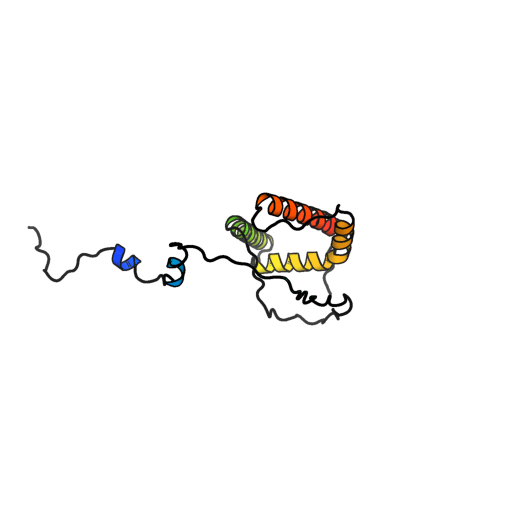ATOM 1208 N N . ARG A 1 156 ? 0.315 -12.456 4.782 1.00 94.94 156 ARG A N 1
ATOM 1209 C CA . ARG A 1 156 ? -0.405 -13.656 5.221 1.00 94.94 156 ARG A CA 1
ATOM 1210 C C . ARG A 1 156 ? 0.327 -14.347 6.372 1.00 94.94 156 ARG A C 1
ATOM 1212 O O . ARG A 1 156 ? -0.313 -14.721 7.352 1.00 94.94 156 ARG A O 1
ATOM 1219 N N . ASP A 1 157 ? 1.646 -14.464 6.263 1.00 96.31 157 ASP A N 1
ATOM 1220 C CA . ASP A 1 157 ? 2.469 -15.218 7.212 1.00 96.31 157 ASP A CA 1
ATOM 1221 C C . ASP A 1 157 ? 2.771 -14.432 8.499 1.00 96.31 157 ASP A C 1
ATOM 1223 O O . ASP A 1 157 ? 2.871 -15.020 9.576 1.00 96.31 157 ASP A O 1
ATOM 1227 N N . ALA A 1 158 ? 2.827 -13.098 8.428 1.00 94.31 158 ALA A N 1
ATOM 1228 C CA . ALA A 1 158 ? 3.073 -12.231 9.584 1.00 94.31 158 ALA A CA 1
ATOM 1229 C C . ALA A 1 158 ? 1.920 -12.216 10.613 1.00 94.31 158 ALA A C 1
ATOM 1231 O O . ALA A 1 158 ? 2.082 -11.715 11.731 1.00 94.31 158 ALA A O 1
ATOM 1232 N N . GLY A 1 159 ? 0.745 -12.745 10.257 1.00 90.75 159 GLY A N 1
ATOM 1233 C CA . GLY A 1 159 ? -0.419 -12.809 11.139 1.00 90.75 159 GLY A CA 1
ATOM 1234 C C . GLY A 1 159 ? -1.028 -11.436 11.488 1.00 90.75 159 GLY A C 1
ATOM 1235 O O . GLY A 1 159 ? -0.661 -10.406 10.920 1.00 90.75 159 GLY A O 1
ATOM 1236 N N . PRO A 1 160 ? -2.009 -11.392 12.409 1.00 91.81 160 PRO A N 1
ATOM 1237 C CA . PRO A 1 160 ? -2.753 -10.171 12.711 1.00 91.81 160 PRO A CA 1
ATOM 1238 C C . PRO A 1 160 ? -1.920 -9.146 13.495 1.00 91.81 160 PRO A C 1
ATOM 1240 O O . PRO A 1 160 ? -1.246 -9.486 14.471 1.00 91.81 160 PRO A O 1
ATOM 1243 N N . ILE A 1 161 ? -2.060 -7.865 13.133 1.00 89.94 161 ILE A N 1
ATOM 1244 C CA . ILE A 1 161 ? -1.492 -6.750 13.902 1.00 89.94 161 ILE A CA 1
ATOM 1245 C C . ILE A 1 161 ? -2.186 -6.693 15.261 1.00 89.94 161 ILE A C 1
ATOM 1247 O O . ILE A 1 161 ? -3.403 -6.511 15.355 1.00 89.94 161 ILE A O 1
ATOM 1251 N N . ARG A 1 162 ? -1.405 -6.818 16.334 1.00 85.50 162 ARG A N 1
ATOM 1252 C CA . ARG A 1 162 ? -1.922 -6.653 17.692 1.00 85.50 162 ARG A CA 1
ATOM 1253 C C . ARG A 1 162 ? -1.977 -5.163 18.030 1.00 85.50 162 ARG A C 1
ATOM 1255 O O . ARG A 1 162 ? -0.975 -4.473 17.840 1.00 85.50 162 ARG A O 1
ATOM 1262 N N . PRO A 1 163 ? -3.106 -4.651 18.548 1.00 76.69 163 PRO A N 1
ATOM 1263 C CA . PRO A 1 163 ? -3.157 -3.275 19.010 1.00 76.69 163 PRO A CA 1
ATOM 1264 C C . PRO A 1 163 ? -2.148 -3.103 20.148 1.00 76.69 163 PRO A C 1
ATOM 1266 O O . PRO A 1 163 ? -2.148 -3.884 21.104 1.00 76.69 163 PRO A O 1
ATOM 1269 N N . LYS A 1 164 ? -1.287 -2.087 20.037 1.00 66.00 164 LYS A N 1
ATOM 1270 C CA . LYS A 1 164 ? -0.464 -1.646 21.166 1.00 66.00 164 LYS A CA 1
ATOM 1271 C C . LYS A 1 164 ? -1.439 -1.120 22.231 1.00 66.00 164 LYS A C 1
ATOM 1273 O O . LYS A 1 164 ? -2.131 -0.136 21.976 1.00 66.00 164 LYS A O 1
ATOM 1278 N N . ARG A 1 165 ? -1.582 -1.863 23.334 1.00 51.31 165 ARG A N 1
ATOM 1279 C CA . ARG A 1 165 ? -2.368 -1.465 24.513 1.00 51.31 165 ARG A CA 1
ATOM 1280 C C . ARG A 1 165 ? -1.597 -0.455 25.346 1.00 51.31 165 ARG A C 1
ATOM 1282 O O . ARG A 1 165 ? -0.354 -0.589 25.394 1.00 51.31 165 ARG A O 1
#

Radius of gyration: 27.2 Å; Cα contacts (8 Å, |Δi|>4): 47; chains: 1; bounding box: 74×71×58 Å